Protein AF-A0A534G6C7-F1 (afdb_monomer_lite)

Radius of gyration: 10.25 Å; chains: 1; bounding box: 21×21×23 Å

pLDDT: mean 92.79, std 9.0, range [56.0, 97.94]

Structure (mmCIF, N/CA/C/O backbone):
data_AF-A0A534G6C7-F1
#
_entry.id   AF-A0A534G6C7-F1
#
loop_
_atom_site.group_PDB
_atom_site.id
_atom_site.type_symbol
_atom_site.label_atom_id
_atom_site.label_alt_id
_atom_site.label_comp_id
_atom_site.label_asym_id
_atom_site.label_entity_id
_atom_site.label_seq_id
_atom_site.pdbx_PDB_ins_code
_atom_site.Cartn_x
_atom_site.Cartn_y
_atom_site.Cartn_z
_atom_site.occupancy
_atom_site.B_iso_or_equiv
_atom_site.auth_seq_id
_atom_site.auth_comp_id
_atom_site.auth_asym_id
_atom_site.auth_atom_id
_atom_site.pdbx_PDB_model_num
ATOM 1 N N . LEU A 1 1 ? -5.302 -2.859 -4.528 1.00 65.44 1 LEU A N 1
ATOM 2 C CA . LEU A 1 1 ? -4.279 -3.542 -5.357 1.00 65.44 1 LEU A CA 1
ATOM 3 C C . LEU A 1 1 ? -3.915 -2.738 -6.604 1.00 65.44 1 LEU A C 1
ATOM 5 O O . LEU A 1 1 ? -2.737 -2.670 -6.939 1.00 65.44 1 LEU A O 1
ATOM 9 N N . ASP A 1 2 ? -4.897 -2.116 -7.256 1.00 86.81 2 ASP A N 1
ATOM 10 C CA . ASP A 1 2 ? -4.716 -1.432 -8.545 1.00 86.81 2 ASP A CA 1
ATOM 11 C C . ASP A 1 2 ? -3.657 -0.325 -8.511 1.00 86.81 2 ASP A C 1
ATOM 13 O O . ASP A 1 2 ? -2.786 -0.304 -9.373 1.00 86.81 2 ASP A O 1
ATOM 17 N N . LEU A 1 3 ? -3.643 0.518 -7.468 1.00 90.06 3 LEU A N 1
ATOM 18 C CA . LEU A 1 3 ? -2.615 1.557 -7.316 1.00 90.06 3 LEU A CA 1
ATOM 19 C C . LEU A 1 3 ? -1.202 0.966 -7.196 1.00 90.06 3 LEU A C 1
ATOM 21 O O . LEU A 1 3 ? -0.288 1.422 -7.866 1.00 90.06 3 LEU A O 1
ATOM 25 N N . ALA A 1 4 ? -1.017 -0.074 -6.379 1.00 92.38 4 ALA A N 1
ATOM 26 C CA . ALA A 1 4 ? 0.293 -0.703 -6.215 1.00 92.38 4 ALA A CA 1
ATOM 27 C C . ALA A 1 4 ? 0.781 -1.344 -7.525 1.00 92.38 4 ALA A C 1
ATOM 29 O O . ALA A 1 4 ? 1.955 -1.245 -7.860 1.00 92.38 4 ALA A O 1
ATOM 30 N N . THR A 1 5 ? -0.127 -1.956 -8.290 1.00 94.81 5 THR A N 1
ATOM 31 C CA . THR A 1 5 ? 0.191 -2.534 -9.606 1.00 94.81 5 THR A CA 1
ATOM 32 C C . THR A 1 5 ? 0.528 -1.450 -10.626 1.00 94.81 5 THR A C 1
ATOM 34 O O . THR A 1 5 ? 1.462 -1.623 -11.399 1.00 94.81 5 THR A O 1
ATOM 37 N N . HIS A 1 6 ? -0.187 -0.322 -10.604 1.00 94.56 6 HIS A N 1
ATOM 38 C CA . HIS A 1 6 ? 0.102 0.834 -11.451 1.00 94.56 6 HIS A CA 1
ATOM 39 C C . HIS A 1 6 ? 1.501 1.399 -11.179 1.00 94.56 6 HIS A C 1
ATOM 41 O O . HIS A 1 6 ? 2.306 1.520 -12.096 1.00 94.56 6 HIS A O 1
ATOM 47 N N . VAL A 1 7 ? 1.804 1.666 -9.907 1.00 94.25 7 VAL A N 1
ATOM 48 C CA . VAL A 1 7 ? 3.067 2.276 -9.470 1.00 94.25 7 VAL A CA 1
ATOM 49 C C . VAL A 1 7 ? 4.261 1.341 -9.683 1.00 94.25 7 VAL A C 1
ATOM 51 O O . VAL A 1 7 ? 5.330 1.782 -10.093 1.00 94.25 7 VAL A O 1
ATOM 54 N N . LEU A 1 8 ? 4.099 0.043 -9.412 1.00 92.56 8 LEU A N 1
ATOM 55 C CA . LEU A 1 8 ? 5.194 -0.937 -9.462 1.00 92.56 8 LEU A CA 1
ATOM 56 C C . LEU A 1 8 ? 5.268 -1.695 -10.801 1.00 92.56 8 LEU A C 1
ATOM 58 O O . LEU A 1 8 ? 6.157 -2.527 -10.994 1.00 92.56 8 LEU A O 1
ATOM 62 N N . GLY A 1 9 ? 4.345 -1.414 -11.724 1.00 91.00 9 GLY A N 1
ATOM 63 C CA . GLY A 1 9 ? 4.304 -1.902 -13.105 1.00 91.00 9 GLY A CA 1
ATOM 64 C C . GLY A 1 9 ? 3.790 -3.332 -13.300 1.00 91.00 9 GLY A C 1
ATOM 65 O O . GLY A 1 9 ? 3.304 -3.655 -14.380 1.00 91.00 9 GLY A O 1
ATOM 66 N N . GLU A 1 10 ? 3.870 -4.195 -12.285 1.00 93.50 10 GLU A N 1
ATOM 67 C CA . GLU A 1 10 ? 3.458 -5.602 -12.372 1.00 93.50 10 GLU A CA 1
ATOM 68 C C . GLU A 1 10 ? 2.802 -6.083 -11.075 1.00 93.50 10 GLU A C 1
ATOM 70 O O . GLU A 1 10 ? 3.206 -5.716 -9.967 1.00 93.50 10 GLU A O 1
ATOM 75 N N . SER A 1 11 ? 1.826 -6.981 -11.212 1.00 92.94 11 SER A N 1
ATOM 76 C CA . SER A 1 11 ? 1.050 -7.540 -10.099 1.00 92.94 11 SER A CA 1
ATOM 77 C C . SER A 1 11 ? 1.928 -8.273 -9.081 1.00 92.94 11 SER A C 1
ATOM 79 O O . SER A 1 11 ? 1.729 -8.126 -7.878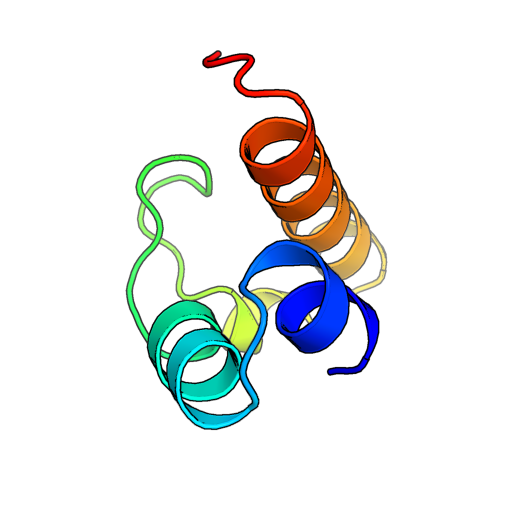 1.00 92.94 11 SER A O 1
ATOM 81 N N . ASP A 1 12 ? 2.948 -9.000 -9.545 1.00 95.69 12 ASP A N 1
ATOM 82 C CA . ASP A 1 12 ? 3.883 -9.7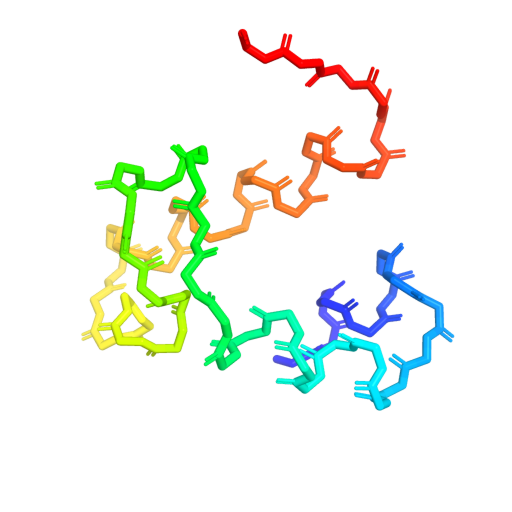23 -8.675 1.00 95.69 12 ASP A CA 1
ATOM 83 C C . ASP A 1 12 ? 4.737 -8.773 -7.832 1.00 95.69 12 ASP A C 1
ATOM 85 O O . ASP A 1 12 ? 4.997 -9.034 -6.655 1.00 95.69 12 ASP A O 1
ATOM 89 N N . LYS A 1 13 ? 5.171 -7.649 -8.415 1.00 94.25 13 LYS A N 1
ATOM 90 C CA . LYS A 1 13 ? 5.916 -6.612 -7.688 1.00 94.25 13 LYS A CA 1
ATOM 91 C C . LYS A 1 13 ? 5.023 -5.955 -6.640 1.00 94.25 13 LYS A C 1
ATOM 93 O O . LYS A 1 13 ? 5.454 -5.793 -5.501 1.00 94.25 13 LYS A O 1
ATOM 98 N N . ALA A 1 14 ? 3.769 -5.671 -6.989 1.00 95.50 14 ALA A N 1
ATOM 99 C CA . ALA A 1 14 ? 2.780 -5.146 -6.055 1.00 95.50 14 ALA A CA 1
ATOM 100 C C . ALA A 1 14 ? 2.496 -6.103 -4.892 1.00 95.50 14 ALA A C 1
ATOM 102 O O . ALA A 1 14 ? 2.505 -5.680 -3.739 1.00 95.50 14 ALA A O 1
ATOM 103 N N . ALA A 1 15 ? 2.295 -7.391 -5.172 1.00 96.19 15 ALA A N 1
ATOM 104 C CA . ALA A 1 15 ? 2.046 -8.400 -4.147 1.00 96.19 15 ALA A CA 1
ATOM 105 C C . ALA A 1 15 ? 3.233 -8.544 -3.184 1.00 96.19 15 ALA A C 1
ATOM 107 O O . ALA A 1 15 ? 3.043 -8.547 -1.967 1.00 96.19 15 ALA A O 1
ATOM 108 N N . ARG A 1 16 ? 4.464 -8.601 -3.714 1.00 96.62 16 ARG A N 1
ATOM 109 C CA . ARG A 1 16 ? 5.682 -8.652 -2.889 1.00 96.62 16 ARG A CA 1
ATOM 110 C C . ARG A 1 16 ? 5.838 -7.409 -2.023 1.00 96.62 16 ARG A C 1
ATOM 112 O O . ARG A 1 16 ? 6.150 -7.535 -0.845 1.00 96.62 16 ARG A O 1
ATOM 119 N N . TRP A 1 17 ? 5.600 -6.226 -2.584 1.00 96.75 17 TRP A N 1
ATOM 120 C CA . TRP A 1 17 ? 5.696 -4.977 -1.832 1.00 96.75 17 TRP A CA 1
ATOM 121 C C . TRP A 1 17 ? 4.643 -4.901 -0.720 1.00 96.75 17 TRP A C 1
ATOM 123 O O . TRP A 1 17 ? 4.985 -4.608 0.418 1.00 96.75 17 TRP A O 1
ATOM 133 N N . LEU A 1 18 ? 3.389 -5.273 -1.006 1.00 97.00 18 LEU A N 1
ATOM 134 C CA .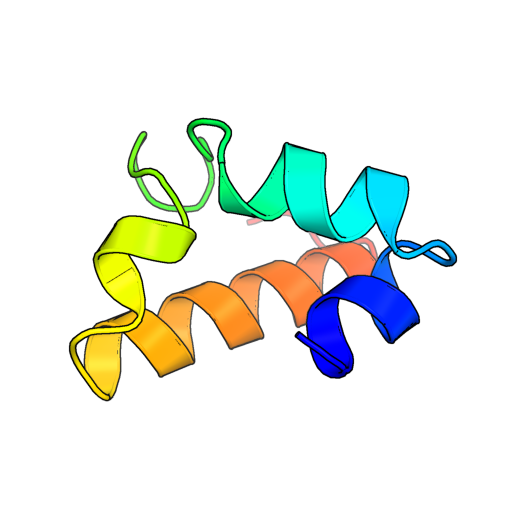 LEU A 1 18 ? 2.303 -5.272 -0.016 1.00 97.00 18 LEU A CA 1
ATOM 135 C C . LEU A 1 18 ? 2.554 -6.213 1.173 1.00 97.00 18 LEU A C 1
ATOM 137 O O . LEU A 1 18 ? 2.010 -5.983 2.248 1.00 97.00 18 LEU A O 1
ATOM 141 N N . THR A 1 19 ? 3.351 -7.265 0.980 1.00 97.81 19 THR A N 1
ATOM 142 C CA . THR A 1 19 ? 3.618 -8.314 1.980 1.00 97.81 19 THR A CA 1
ATOM 143 C C . THR A 1 19 ? 4.997 -8.210 2.634 1.00 97.81 19 THR A C 1
ATOM 145 O O . THR A 1 19 ? 5.321 -9.028 3.492 1.00 97.81 19 THR A O 1
ATOM 148 N N . SER A 1 20 ? 5.797 -7.207 2.267 1.00 97.44 20 SER A N 1
ATOM 149 C CA . SER A 1 20 ? 7.122 -6.956 2.845 1.00 97.44 20 SER A CA 1
ATOM 150 C C . SER A 1 20 ? 7.079 -5.757 3.787 1.00 97.44 20 SER A C 1
ATOM 152 O O . SER A 1 20 ? 6.328 -4.815 3.554 1.00 97.44 20 SER A O 1
ATOM 154 N N . GLU A 1 21 ? 7.904 -5.762 4.833 1.00 97.31 21 GLU A N 1
ATOM 155 C CA . GLU A 1 21 ? 8.048 -4.604 5.722 1.00 97.31 21 GLU A CA 1
ATOM 156 C C . GLU A 1 21 ? 8.509 -3.365 4.940 1.00 97.31 21 GLU A C 1
ATOM 158 O O . GLU A 1 21 ? 9.502 -3.405 4.204 1.00 97.31 21 GLU A O 1
ATOM 163 N N . SER A 1 22 ? 7.818 -2.241 5.132 1.00 95.56 22 SER A N 1
ATOM 164 C CA . SER A 1 22 ? 8.221 -0.947 4.588 1.00 95.56 22 SER A CA 1
ATOM 165 C C . SER A 1 22 ? 8.864 -0.080 5.663 1.00 95.56 22 SER A C 1
ATOM 167 O O . SER A 1 22 ? 8.250 0.286 6.668 1.00 95.56 22 SER A O 1
ATOM 169 N N . ARG A 1 23 ? 10.101 0.355 5.404 1.00 93.94 23 ARG A N 1
ATOM 170 C CA . ARG A 1 23 ? 10.796 1.329 6.260 1.00 93.94 23 ARG A CA 1
ATOM 171 C C . ARG A 1 23 ? 10.089 2.684 6.293 1.00 93.94 23 ARG A C 1
ATOM 173 O O . ARG A 1 23 ? 10.050 3.306 7.350 1.00 93.94 23 ARG A O 1
ATOM 180 N N . ALA A 1 24 ? 9.500 3.118 5.179 1.00 92.75 24 ALA A N 1
ATOM 181 C CA . ALA A 1 24 ? 8.760 4.379 5.107 1.00 92.75 24 ALA A CA 1
ATOM 182 C C . ALA A 1 24 ? 7.463 4.340 5.938 1.00 92.75 24 ALA A C 1
ATOM 184 O O . ALA A 1 24 ? 6.991 5.374 6.409 1.00 92.75 24 ALA A O 1
ATOM 185 N N . LEU A 1 25 ? 6.925 3.144 6.197 1.00 95.94 25 LEU A N 1
ATOM 186 C CA . LEU A 1 25 ? 5.777 2.936 7.082 1.00 95.94 25 LEU A CA 1
ATOM 187 C C . LEU A 1 25 ? 6.163 2.642 8.536 1.00 95.94 25 LEU A C 1
ATOM 189 O O . LEU A 1 25 ? 5.287 2.324 9.341 1.00 95.94 25 LEU A O 1
ATOM 193 N N . GLY A 1 26 ? 7.437 2.808 8.900 1.00 95.44 26 GLY A N 1
ATOM 194 C CA . GLY A 1 26 ? 7.928 2.544 10.254 1.00 95.44 26 GLY A CA 1
ATOM 195 C C . GLY A 1 26 ? 8.219 1.068 10.530 1.00 95.44 26 GLY A C 1
ATOM 196 O O . GLY A 1 26 ? 8.213 0.666 11.686 1.00 95.44 26 GLY A O 1
ATOM 197 N N . GLY A 1 27 ? 8.468 0.269 9.489 1.00 96.44 27 GLY A N 1
ATOM 198 C CA . GLY A 1 27 ? 8.712 -1.175 9.590 1.00 96.44 27 GLY A CA 1
ATOM 199 C C . GLY A 1 27 ? 7.451 -2.032 9.467 1.00 96.44 27 GLY A C 1
ATOM 200 O O . GLY A 1 27 ? 7.538 -3.250 9.538 1.00 96.44 27 GLY A O 1
ATOM 201 N N . GLU A 1 28 ? 6.286 -1.420 9.258 1.00 97.50 28 GLU A N 1
ATOM 202 C CA . GLU A 1 28 ? 5.021 -2.139 9.100 1.00 97.50 28 GLU A CA 1
ATOM 203 C C . GLU A 1 28 ? 4.891 -2.794 7.721 1.00 97.50 28 GLU A C 1
ATOM 205 O O . GLU A 1 28 ? 5.416 -2.303 6.716 1.00 97.50 28 GLU A O 1
ATOM 210 N N . VAL A 1 29 ? 4.126 -3.883 7.662 1.00 97.94 29 VAL A N 1
ATOM 211 C CA . VAL A 1 29 ? 3.728 -4.521 6.400 1.00 97.94 29 VAL A CA 1
ATOM 212 C C . VAL A 1 29 ? 2.527 -3.756 5.825 1.00 97.94 29 VAL A C 1
ATOM 214 O O . VAL A 1 29 ? 1.500 -3.675 6.505 1.00 97.94 29 VAL A O 1
ATOM 217 N N . PRO A 1 30 ? 2.588 -3.225 4.585 1.00 97.81 30 PRO A N 1
ATOM 218 C CA . PRO A 1 30 ? 1.513 -2.411 4.016 1.00 97.81 30 PRO A CA 1
ATOM 219 C C . PRO A 1 30 ? 0.141 -3.088 4.060 1.00 97.81 30 PRO A C 1
ATOM 221 O O . PRO A 1 30 ? -0.855 -2.429 4.347 1.00 97.81 30 PRO A O 1
ATOM 224 N N . LEU A 1 31 ? 0.081 -4.404 3.822 1.00 97.50 31 LEU A N 1
ATOM 225 C CA . LEU A 1 31 ? -1.160 -5.177 3.873 1.00 97.50 31 LEU A CA 1
ATOM 226 C C . LEU A 1 31 ? -1.850 -5.104 5.244 1.00 97.50 31 LEU A C 1
ATOM 228 O O . LEU A 1 31 ? -3.070 -4.998 5.283 1.00 97.50 31 LEU A O 1
ATOM 232 N N . HIS A 1 32 ? -1.097 -5.091 6.349 1.00 97.94 32 HIS A N 1
ATOM 233 C CA . HIS A 1 32 ? -1.662 -5.001 7.704 1.00 97.94 32 HIS A CA 1
ATOM 234 C C . HIS A 1 32 ? -2.257 -3.620 8.018 1.00 97.94 32 HIS A C 1
ATOM 236 O O . HIS A 1 32 ? -3.060 -3.481 8.935 1.00 97.94 32 HIS A O 1
ATOM 242 N N . LEU A 1 33 ? -1.883 -2.582 7.266 1.00 97.38 33 LEU A N 1
ATOM 243 C CA . LEU A 1 33 ? -2.410 -1.230 7.460 1.00 97.38 33 LEU A CA 1
ATOM 244 C C . LEU A 1 33 ? -3.742 -1.001 6.730 1.00 97.38 33 LEU A C 1
ATOM 246 O O . LEU A 1 33 ? -4.427 -0.016 7.012 1.00 97.38 33 LEU A O 1
ATOM 250 N N . LEU A 1 34 ? -4.123 -1.887 5.804 1.00 96.56 34 LEU A N 1
ATOM 251 C CA . LEU A 1 34 ? -5.313 -1.708 4.965 1.00 96.56 34 LEU A CA 1
ATOM 252 C C . LEU A 1 34 ? -6.640 -1.898 5.716 1.00 96.56 34 LEU A C 1
ATOM 254 O O . LEU A 1 34 ? -7.686 -1.542 5.181 1.00 96.56 34 LEU A O 1
ATOM 258 N N . ASP A 1 35 ? -6.603 -2.379 6.961 1.00 96.81 35 ASP A N 1
ATOM 259 C CA . ASP A 1 35 ? -7.794 -2.576 7.801 1.00 96.81 35 ASP A CA 1
ATOM 260 C C . ASP A 1 35 ? -8.373 -1.265 8.360 1.00 96.8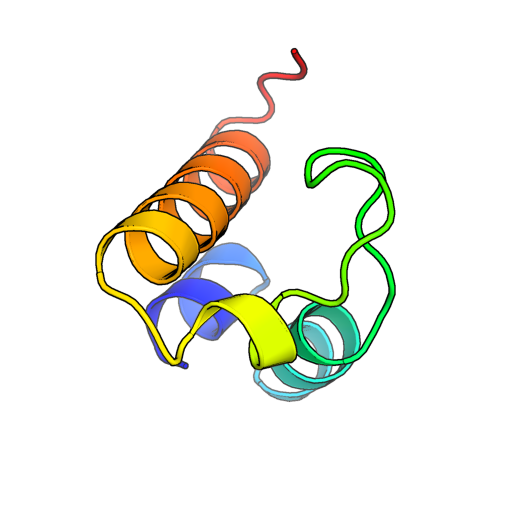1 35 ASP A C 1
ATOM 262 O O . A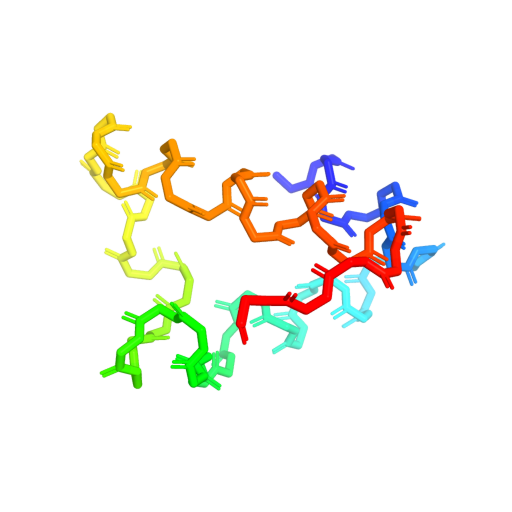SP A 1 35 ? -9.438 -1.254 8.979 1.00 96.81 35 ASP A O 1
ATOM 266 N N . THR A 1 36 ? -7.681 -0.139 8.158 1.00 97.62 36 THR A N 1
ATOM 267 C CA . THR A 1 36 ? -8.136 1.182 8.606 1.00 97.62 36 THR A CA 1
ATOM 268 C C . THR A 1 36 ? -8.006 2.218 7.497 1.00 97.62 36 THR A C 1
ATOM 270 O O . THR A 1 36 ? -7.099 2.149 6.663 1.00 97.62 36 THR A O 1
ATOM 273 N N . ASP A 1 37 ? -8.861 3.241 7.527 1.00 97.75 37 ASP A N 1
ATOM 274 C CA . ASP A 1 37 ? -8.781 4.362 6.582 1.00 97.75 37 ASP A CA 1
ATOM 275 C C . ASP A 1 37 ? -7.442 5.105 6.700 1.00 97.75 37 ASP A C 1
ATOM 277 O O . ASP A 1 37 ? -6.801 5.430 5.699 1.00 97.75 37 ASP A O 1
ATOM 281 N N . ILE A 1 38 ? -6.977 5.316 7.936 1.00 97.75 38 ILE A N 1
ATOM 282 C CA . ILE A 1 38 ? -5.700 5.984 8.218 1.00 97.75 38 ILE A CA 1
ATOM 283 C C . ILE A 1 38 ? -4.536 5.167 7.652 1.00 97.75 38 ILE A C 1
ATOM 285 O O . ILE A 1 38 ? -3.661 5.716 6.979 1.00 97.75 38 ILE A O 1
ATOM 289 N N . GLY A 1 39 ? -4.508 3.857 7.903 1.00 97.56 39 GLY A N 1
ATOM 290 C CA . GLY A 1 39 ? -3.459 2.986 7.385 1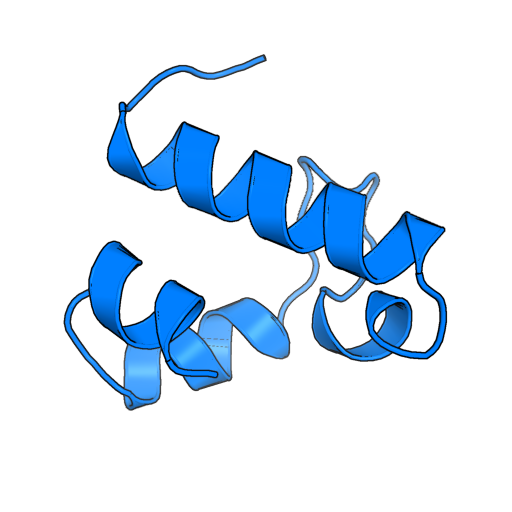.00 97.56 39 GLY A CA 1
ATOM 291 C C . GLY A 1 39 ? -3.488 2.893 5.858 1.00 97.56 39 GLY A C 1
ATOM 292 O O . GLY A 1 39 ? -2.445 3.034 5.218 1.00 97.56 39 GLY A O 1
ATOM 293 N N . THR A 1 40 ? -4.676 2.817 5.258 1.00 97.44 40 THR A N 1
ATOM 294 C CA . THR A 1 40 ? -4.855 2.882 3.801 1.00 97.44 40 THR A CA 1
ATOM 295 C C . THR A 1 40 ? -4.294 4.179 3.217 1.00 97.44 40 THR A C 1
ATOM 297 O O . THR A 1 40 ? -3.576 4.146 2.214 1.00 97.44 40 THR A O 1
ATOM 300 N N . GLN A 1 41 ? -4.558 5.327 3.846 1.00 97.25 41 GLN A N 1
ATOM 301 C CA . GLN A 1 41 ? -4.021 6.613 3.397 1.00 97.25 41 GLN A CA 1
ATOM 302 C C . GLN A 1 41 ? -2.486 6.644 3.447 1.00 97.25 41 GLN A C 1
ATOM 304 O O . GLN A 1 41 ? -1.861 7.160 2.518 1.00 97.25 41 GLN A O 1
ATOM 309 N N . ARG A 1 42 ? -1.875 6.061 4.488 1.00 97.19 42 ARG A N 1
ATOM 310 C CA . ARG A 1 42 ? -0.410 5.957 4.612 1.00 97.19 42 ARG A CA 1
ATOM 311 C C . ARG A 1 42 ? 0.193 5.110 3.491 1.00 97.19 42 ARG A C 1
ATOM 313 O O . ARG A 1 42 ? 1.125 5.564 2.834 1.00 97.19 42 ARG A O 1
ATOM 320 N N . VAL A 1 43 ? -0.384 3.939 3.216 1.00 97.38 43 VAL A N 1
ATOM 321 C CA . VAL A 1 43 ? 0.054 3.049 2.124 1.00 97.38 43 VAL A CA 1
ATOM 322 C C . VAL A 1 43 ? -0.054 3.747 0.765 1.00 97.38 43 VAL A C 1
ATOM 324 O O . VAL A 1 43 ? 0.877 3.701 -0.037 1.00 97.38 43 VAL A O 1
ATOM 327 N N . GLN A 1 44 ? -1.160 4.450 0.497 1.00 96.50 44 GLN A N 1
ATOM 328 C CA . GLN A 1 44 ? -1.309 5.210 -0.750 1.00 96.50 44 GLN A CA 1
ATOM 329 C C . GLN A 1 44 ? -0.304 6.358 -0.869 1.00 96.50 44 GLN A C 1
ATOM 331 O O . GLN A 1 44 ? 0.155 6.663 -1.969 1.00 96.50 44 GLN A O 1
ATOM 336 N N . GLN A 1 45 ? 0.010 7.031 0.238 1.00 95.88 45 GLN A N 1
ATOM 337 C CA . GLN A 1 45 ? 0.979 8.120 0.237 1.00 95.88 45 GLN A CA 1
ATOM 338 C C . GLN A 1 45 ? 2.384 7.618 -0.089 1.00 95.88 45 GLN A C 1
ATOM 340 O O . GLN A 1 45 ? 3.053 8.234 -0.914 1.00 95.88 45 GLN A O 1
ATOM 345 N N . GLU A 1 46 ? 2.794 6.489 0.483 1.00 95.62 46 GLU A N 1
ATOM 346 C CA . GLU A 1 46 ? 4.070 5.860 0.143 1.00 95.62 46 GLU A CA 1
ATOM 347 C C . GLU A 1 46 ? 4.118 5.435 -1.332 1.00 95.62 46 GLU A C 1
ATOM 349 O O . GLU A 1 46 ? 5.077 5.754 -2.028 1.00 95.62 46 GLU A O 1
ATOM 354 N N . LEU A 1 47 ? 3.064 4.794 -1.851 1.00 95.62 47 LEU A N 1
ATOM 355 C CA . LEU A 1 47 ? 2.989 4.423 -3.271 1.00 95.62 47 LEU A CA 1
ATOM 356 C C . LEU A 1 47 ? 3.145 5.638 -4.195 1.00 95.62 47 LEU A C 1
ATOM 358 O O . LEU A 1 47 ? 3.895 5.579 -5.165 1.00 95.62 47 LEU A O 1
ATOM 362 N N . ARG A 1 48 ? 2.510 6.768 -3.869 1.00 94.81 48 ARG A N 1
ATOM 363 C CA . ARG A 1 48 ? 2.701 8.017 -4.625 1.00 94.81 48 ARG A CA 1
ATOM 364 C C . ARG A 1 48 ? 4.129 8.556 -4.510 1.00 94.81 48 ARG A C 1
ATOM 366 O O . ARG A 1 48 ? 4.662 9.079 -5.479 1.00 94.81 48 ARG A O 1
ATOM 373 N N . GLN A 1 49 ? 4.776 8.434 -3.355 1.00 92.19 49 GLN A N 1
ATOM 374 C CA . GLN A 1 49 ? 6.180 8.842 -3.213 1.00 92.19 49 GLN A CA 1
ATOM 375 C C . GLN A 1 49 ? 7.118 7.997 -4.075 1.00 92.19 49 GLN A C 1
ATOM 377 O O . GLN A 1 49 ? 8.017 8.550 -4.709 1.00 92.19 49 GLN A O 1
ATOM 382 N N . ILE A 1 50 ? 6.873 6.686 -4.145 1.00 92.62 50 ILE A N 1
ATOM 383 C CA . ILE A 1 50 ? 7.591 5.768 -5.037 1.00 92.62 50 ILE A CA 1
ATOM 384 C C . ILE A 1 50 ? 7.390 6.189 -6.499 1.00 92.62 50 ILE A C 1
ATOM 386 O O . ILE A 1 50 ? 8.365 6.286 -7.239 1.00 92.62 50 ILE A O 1
ATOM 390 N N . GLU A 1 51 ? 6.152 6.494 -6.898 1.00 91.94 51 GLU A N 1
ATOM 391 C CA . GLU A 1 51 ? 5.800 6.925 -8.258 1.00 91.94 51 GLU A CA 1
ATOM 392 C C . GLU A 1 51 ? 6.533 8.203 -8.696 1.00 91.94 51 GLU A C 1
ATOM 394 O O . GLU A 1 51 ? 7.046 8.275 -9.811 1.00 91.94 51 GLU A O 1
ATOM 399 N N . PHE A 1 52 ? 6.627 9.201 -7.812 1.00 90.81 52 PHE A N 1
ATOM 400 C CA . PHE A 1 52 ? 7.263 10.488 -8.118 1.00 90.81 52 PHE A CA 1
ATOM 401 C C . PHE A 1 52 ? 8.755 10.556 -7.752 1.00 90.81 52 PHE A C 1
ATOM 403 O O . PHE A 1 52 ? 9.381 11.598 -7.951 1.00 90.81 52 PHE A O 1
ATOM 410 N N . GLY A 1 53 ? 9.338 9.475 -7.221 1.00 83.50 53 GLY A N 1
ATOM 411 C CA . GLY A 1 53 ? 10.756 9.408 -6.854 1.00 83.50 53 GLY A CA 1
ATOM 412 C C . GLY A 1 53 ? 11.169 10.373 -5.736 1.00 83.50 53 GLY A C 1
ATOM 413 O O . GLY A 1 53 ? 12.325 10.790 -5.692 1.00 83.50 53 GLY A O 1
ATOM 414 N N . MET A 1 54 ? 10.243 10.754 -4.850 1.00 70.81 54 MET A N 1
ATOM 415 C CA . MET A 1 54 ? 10.510 11.689 -3.751 1.00 70.81 54 MET A CA 1
ATOM 416 C C . MET A 1 54 ? 10.661 10.935 -2.422 1.00 70.81 54 MET A C 1
ATOM 418 O O . MET A 1 54 ? 9.646 10.507 -1.869 1.00 70.81 54 MET A O 1
ATOM 422 N N . PRO A 1 55 ? 11.884 10.770 -1.883 1.00 56.00 55 PRO A N 1
ATOM 423 C CA . PRO A 1 55 ? 12.065 10.228 -0.541 1.00 56.00 55 PRO A CA 1
ATOM 424 C C . PRO A 1 55 ? 11.703 11.275 0.528 1.00 56.00 55 PRO A C 1
ATOM 426 O O . PRO A 1 55 ? 11.959 12.467 0.342 1.00 56.00 55 PRO A O 1
ATOM 429 N N . LEU A 1 56 ? 11.112 10.813 1.637 1.00 57.84 56 LEU A N 1
ATOM 430 C CA . LEU A 1 56 ? 11.074 11.534 2.918 1.00 57.84 56 LEU A CA 1
ATOM 431 C C . LEU A 1 56 ? 12.440 11.480 3.610 1.00 57.84 56 LEU A C 1
ATOM 433 O O . LEU A 1 56 ? 13.092 10.413 3.528 1.00 57.84 56 LEU A O 1
#

Secondary structure (DSSP, 8-state):
-HHHHHHHSSHHHHHHHHHS-BTTTTSB-HHHHTTSHHHHHHHHHHHHHHHHT---

Sequence (56 aa):
LDLATHVLGESDKAARWLTSESRALGGEVPLHLLDTDIGTQRVQQELRQIEFGMPL

Foldseek 3Di:
DVLLCVLQVHPVSSVVQQQAQDVQLVRDRLVVLVVDPVSVVSSNVVSVCSNVVHDD